Protein AF-A0A7X3FMC5-F1 (afdb_monomer_lite)

Structure (mmCIF, N/CA/C/O backbone):
data_AF-A0A7X3FMC5-F1
#
_entry.id   AF-A0A7X3FMC5-F1
#
loop_
_atom_site.group_PDB
_atom_site.id
_atom_site.type_symbol
_atom_site.label_atom_id
_atom_site.label_alt_id
_atom_site.label_comp_id
_atom_site.label_asym_id
_atom_site.label_entity_id
_atom_site.label_seq_id
_atom_site.pdbx_PDB_ins_code
_atom_site.Cartn_x
_atom_site.Cartn_y
_atom_site.Cartn_z
_atom_site.occupancy
_atom_site.B_iso_or_equiv
_atom_site.auth_seq_id
_atom_site.auth_comp_id
_atom_site.auth_asym_id
_atom_site.auth_atom_id
_atom_site.pdbx_PDB_model_num
ATOM 1 N N . MET A 1 1 ? 13.263 13.079 5.147 1.00 45.84 1 MET A N 1
ATOM 2 C CA . MET A 1 1 ? 13.803 11.711 4.959 1.00 45.84 1 MET A CA 1
ATOM 3 C C . MET A 1 1 ? 12.845 10.774 5.654 1.00 45.84 1 MET A C 1
ATOM 5 O O . MET A 1 1 ? 12.833 10.727 6.878 1.00 45.84 1 MET A O 1
ATOM 9 N N . SER A 1 2 ? 11.997 10.107 4.887 1.00 56.56 2 SER A N 1
ATOM 10 C CA . SER A 1 2 ? 11.056 9.125 5.409 1.00 56.56 2 SER A CA 1
ATOM 11 C C . SER A 1 2 ? 11.801 7.800 5.571 1.00 56.56 2 SER A C 1
ATOM 13 O O . SER A 1 2 ? 12.347 7.282 4.599 1.00 56.56 2 SER A O 1
ATOM 15 N N . GLY A 1 3 ? 11.921 7.318 6.808 1.00 66.62 3 GLY A N 1
ATOM 16 C CA . GLY A 1 3 ? 12.630 6.075 7.115 1.00 66.62 3 GLY A CA 1
ATOM 17 C C . GLY A 1 3 ? 11.895 4.830 6.598 1.00 66.62 3 GLY A C 1
ATOM 18 O O . GLY A 1 3 ? 10.702 4.916 6.277 1.00 66.62 3 GLY A O 1
ATOM 19 N N . PRO A 1 4 ? 12.593 3.684 6.509 1.00 82.94 4 PRO A N 1
ATOM 20 C CA . PRO A 1 4 ? 11.954 2.403 6.233 1.00 82.94 4 PRO A CA 1
ATOM 21 C C . PRO A 1 4 ? 10.953 2.069 7.345 1.00 82.94 4 PRO A C 1
ATOM 23 O O . PRO A 1 4 ? 11.158 2.412 8.509 1.00 82.94 4 PRO A O 1
ATOM 26 N N . ILE A 1 5 ? 9.860 1.412 6.976 1.00 87.62 5 ILE A N 1
ATOM 27 C CA . ILE A 1 5 ? 8.848 0.921 7.910 1.00 87.62 5 ILE A CA 1
ATOM 28 C C . ILE A 1 5 ? 9.188 -0.526 8.230 1.00 87.62 5 ILE A C 1
ATOM 30 O O . ILE A 1 5 ? 9.253 -1.363 7.332 1.00 87.62 5 ILE A O 1
ATOM 34 N N . GLU A 1 6 ? 9.385 -0.829 9.508 1.00 84.50 6 GLU A N 1
ATOM 35 C CA . GLU A 1 6 ? 9.930 -2.126 9.919 1.00 84.50 6 GLU A CA 1
ATOM 36 C C . GLU A 1 6 ? 8.864 -3.221 9.984 1.00 84.50 6 GLU A C 1
ATOM 38 O O . GLU A 1 6 ? 9.173 -4.410 9.899 1.00 84.50 6 GLU A O 1
ATOM 43 N N . THR A 1 7 ? 7.590 -2.848 10.153 1.00 87.50 7 THR A N 1
ATOM 44 C CA . THR A 1 7 ? 6.518 -3.828 10.347 1.00 87.50 7 THR A CA 1
ATOM 45 C C . THR A 1 7 ? 5.280 -3.551 9.505 1.00 87.50 7 THR A C 1
ATOM 47 O O . THR A 1 7 ? 4.823 -2.418 9.347 1.00 87.50 7 THR A O 1
ATOM 50 N N . LYS A 1 8 ? 4.631 -4.634 9.066 1.00 86.31 8 LYS A N 1
ATOM 51 C CA . LYS A 1 8 ? 3.313 -4.591 8.415 1.00 86.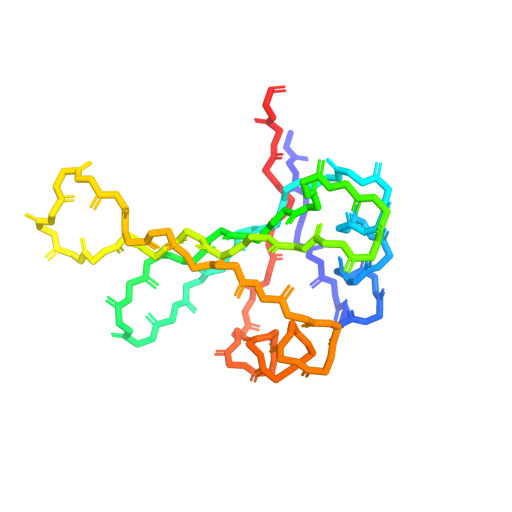31 8 LYS A CA 1
ATOM 52 C C . LYS A 1 8 ? 2.260 -3.881 9.274 1.00 86.31 8 LYS A C 1
ATOM 54 O O . LYS A 1 8 ? 1.394 -3.185 8.749 1.00 86.31 8 LYS A O 1
ATOM 59 N N . ILE A 1 9 ? 2.315 -4.063 10.596 1.00 89.12 9 ILE A N 1
ATOM 60 C CA . ILE A 1 9 ? 1.387 -3.421 11.541 1.00 89.12 9 ILE A CA 1
ATOM 61 C C . ILE A 1 9 ? 1.561 -1.903 11.496 1.00 89.12 9 ILE A C 1
ATOM 63 O O . ILE A 1 9 ? 0.569 -1.176 11.420 1.00 89.12 9 ILE A O 1
ATOM 67 N N . GLU A 1 10 ? 2.803 -1.428 11.496 1.00 90.88 10 GLU A N 1
ATOM 68 C CA . GLU A 1 10 ? 3.118 -0.010 11.370 1.00 90.88 10 GLU A CA 1
ATOM 69 C C . GLU A 1 10 ? 2.688 0.547 10.010 1.00 90.88 10 GLU A C 1
ATOM 71 O O . GLU A 1 10 ? 1.995 1.563 9.973 1.00 90.88 10 GLU A O 1
ATOM 76 N N . ALA A 1 11 ? 2.962 -0.161 8.909 1.00 91.00 11 ALA A N 1
ATOM 77 C CA . ALA A 1 11 ? 2.487 0.232 7.580 1.00 91.00 11 ALA A CA 1
ATOM 78 C C . ALA A 1 11 ? 0.955 0.385 7.551 1.00 91.00 11 ALA A C 1
ATOM 80 O O . ALA A 1 11 ? 0.434 1.415 7.121 1.00 91.00 11 ALA A O 1
ATOM 81 N N . MET A 1 12 ? 0.211 -0.591 8.084 1.00 90.19 12 MET A N 1
ATOM 82 C CA . MET A 1 12 ? -1.253 -0.515 8.176 1.00 90.19 12 MET A CA 1
ATOM 83 C C . MET A 1 12 ? -1.733 0.642 9.056 1.00 90.19 12 MET A C 1
ATOM 85 O O . MET A 1 12 ? -2.735 1.285 8.731 1.00 90.19 12 MET A O 1
ATOM 89 N N . LYS A 1 13 ? -1.050 0.905 10.174 1.00 91.44 13 LYS A N 1
ATOM 90 C CA . LYS A 1 13 ? -1.367 2.023 11.067 1.00 91.44 13 LYS A 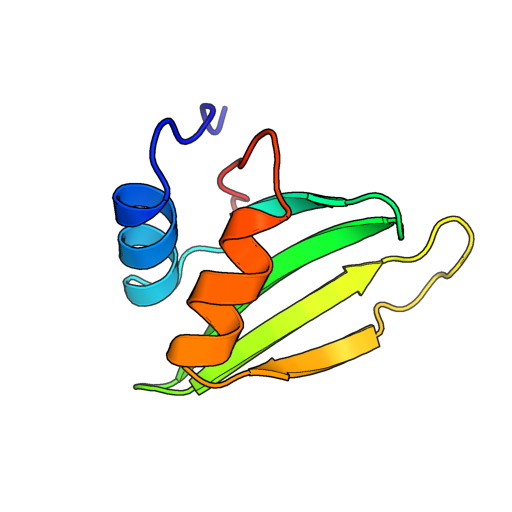CA 1
ATOM 91 C C . LYS A 1 13 ? -1.199 3.355 10.336 1.00 91.44 13 LYS A C 1
ATOM 93 O O . LYS A 1 13 ? -2.137 4.147 10.320 1.00 91.44 13 LYS A O 1
ATOM 98 N N . LEU A 1 14 ? -0.069 3.551 9.664 1.00 92.12 14 LEU A N 1
ATOM 99 C CA . LEU A 1 14 ? 0.232 4.760 8.899 1.00 92.12 14 LEU A CA 1
ATOM 100 C C . LEU A 1 14 ? -0.783 4.972 7.766 1.00 92.12 14 LEU A C 1
ATOM 102 O O . LEU A 1 14 ? -1.331 6.065 7.624 1.00 92.12 14 LEU A O 1
ATOM 106 N N . ILE A 1 15 ? -1.134 3.918 7.024 1.00 92.44 15 ILE A N 1
ATOM 107 C CA . ILE A 1 15 ? -2.182 3.987 5.992 1.00 92.44 15 ILE A CA 1
ATOM 108 C C . ILE A 1 15 ? -3.521 4.389 6.615 1.00 92.44 15 ILE A C 1
ATOM 110 O O . ILE A 1 15 ? -4.228 5.250 6.090 1.00 92.44 15 ILE A O 1
ATOM 114 N N . ASN A 1 16 ? -3.876 3.808 7.762 1.00 90.69 16 ASN A N 1
ATOM 115 C CA . ASN A 1 16 ? -5.088 4.182 8.485 1.00 90.69 16 ASN A CA 1
ATOM 116 C C . ASN A 1 16 ? -5.071 5.634 8.969 1.00 90.69 16 ASN A C 1
ATOM 118 O O . ASN A 1 16 ? -6.130 6.257 8.994 1.00 90.69 16 ASN A O 1
ATOM 122 N N . GLU A 1 17 ? -3.912 6.193 9.294 1.00 91.06 17 GLU A N 1
ATOM 123 C CA . GLU A 1 17 ? -3.733 7.611 9.634 1.00 91.06 17 GLU A CA 1
ATOM 124 C C . GLU A 1 17 ? -3.786 8.537 8.406 1.00 91.06 17 GLU A C 1
ATOM 126 O O . GLU A 1 17 ? -3.756 9.757 8.551 1.00 91.06 17 GLU A O 1
ATOM 131 N N . GLY A 1 18 ? -3.931 7.974 7.202 1.00 89.44 18 GLY A N 1
ATOM 132 C CA . GLY A 1 18 ? -3.998 8.720 5.947 1.00 89.44 18 GLY A CA 1
ATOM 133 C C . GLY A 1 18 ? -2.634 8.958 5.308 1.00 89.44 18 GLY A C 1
ATOM 134 O O . GLY A 1 18 ? -2.545 9.732 4.362 1.00 89.44 18 GLY A O 1
ATOM 135 N N . LYS A 1 19 ? -1.576 8.305 5.798 1.00 92.19 19 LYS A N 1
ATOM 136 C CA . LYS A 1 19 ? -0.257 8.350 5.166 1.00 92.19 19 LYS A CA 1
ATOM 137 C C . LYS A 1 19 ? -0.224 7.457 3.931 1.00 92.19 19 LYS A C 1
ATOM 139 O O . LYS A 1 19 ? -0.921 6.442 3.858 1.00 92.19 19 LYS A O 1
ATOM 144 N N . MET A 1 20 ? 0.618 7.834 2.977 1.00 92.25 20 MET A N 1
ATOM 145 C CA . MET A 1 20 ? 0.900 7.025 1.804 1.00 92.25 20 MET A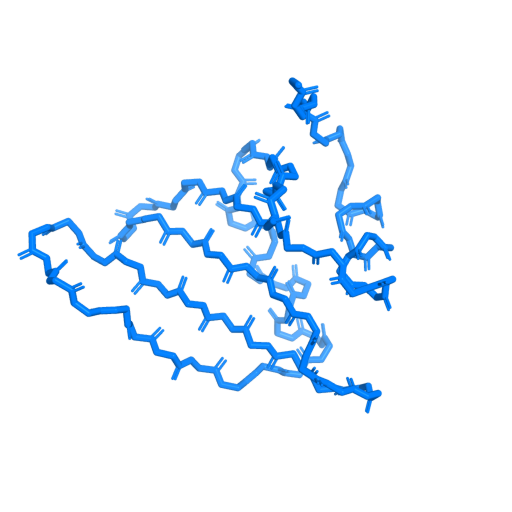 CA 1
ATOM 146 C C . MET A 1 20 ? 2.135 6.169 2.056 1.00 92.25 20 MET A C 1
ATOM 148 O O . MET A 1 20 ? 3.166 6.668 2.506 1.00 92.25 20 MET A O 1
ATOM 152 N N . ILE A 1 21 ? 2.022 4.881 1.755 1.00 92.75 21 ILE A N 1
ATOM 153 C CA . ILE A 1 21 ? 3.124 3.928 1.851 1.00 92.75 21 ILE A CA 1
ATOM 154 C C . ILE A 1 21 ? 3.469 3.437 0.458 1.00 92.75 21 ILE A C 1
ATOM 156 O O . ILE A 1 21 ? 2.579 3.078 -0.306 1.00 92.75 21 ILE A O 1
ATOM 160 N N . THR A 1 22 ? 4.753 3.404 0.143 1.00 92.75 22 THR A N 1
ATOM 161 C CA . THR A 1 22 ? 5.285 2.923 -1.126 1.00 92.75 22 THR A CA 1
ATOM 162 C C . THR A 1 22 ? 6.153 1.699 -0.883 1.00 92.75 22 THR A C 1
ATOM 164 O O . THR A 1 22 ? 6.916 1.670 0.078 1.00 92.75 22 THR A O 1
ATOM 167 N N . PHE A 1 23 ? 6.079 0.713 -1.767 1.00 91.44 23 PHE A N 1
ATOM 168 C CA . PHE A 1 23 ? 7.019 -0.403 -1.812 1.00 91.44 23 PHE A CA 1
ATOM 169 C C . PHE A 1 23 ? 7.223 -0.875 -3.250 1.00 91.44 23 PHE A C 1
ATOM 171 O O . PHE A 1 23 ? 6.425 -0.563 -4.139 1.00 91.44 23 PHE A O 1
ATOM 178 N N . GLN A 1 24 ? 8.299 -1.620 -3.484 1.00 89.38 24 GLN A N 1
ATOM 179 C CA . GLN A 1 24 ? 8.558 -2.242 -4.776 1.00 89.38 24 GLN A CA 1
ATOM 180 C C . GLN A 1 24 ? 7.981 -3.661 -4.796 1.00 89.38 24 GLN A C 1
ATOM 182 O O . GLN A 1 24 ? 8.187 -4.431 -3.862 1.00 89.38 24 GLN A O 1
ATOM 187 N N . SER A 1 25 ? 7.260 -3.999 -5.863 1.00 87.44 25 SER A N 1
ATOM 188 C CA . SER A 1 25 ? 6.776 -5.351 -6.154 1.00 87.44 25 SER A CA 1
ATOM 189 C C . SER A 1 25 ? 7.424 -5.882 -7.435 1.00 87.44 25 SER A C 1
ATOM 191 O O . SER A 1 25 ? 8.050 -5.125 -8.184 1.00 87.44 25 SER A O 1
ATOM 193 N N . ALA A 1 26 ? 7.216 -7.167 -7.730 1.00 84.69 26 ALA A N 1
ATOM 194 C CA . ALA A 1 26 ? 7.647 -7.769 -8.992 1.00 84.69 26 ALA A CA 1
ATOM 195 C C . ALA A 1 26 ? 7.020 -7.092 -10.229 1.00 84.69 26 ALA A C 1
ATOM 197 O O . ALA A 1 26 ? 7.634 -7.068 -11.292 1.00 84.69 26 ALA A O 1
ATOM 198 N N . GLU A 1 27 ? 5.816 -6.526 -10.095 1.00 84.00 27 GLU A N 1
ATOM 199 C CA . GLU A 1 27 ? 5.078 -5.889 -11.196 1.00 84.00 27 GLU A CA 1
ATOM 200 C C . GLU A 1 27 ? 5.416 -4.400 -11.375 1.00 84.00 27 GLU A C 1
ATOM 202 O O . GLU A 1 27 ? 5.086 -3.810 -12.408 1.00 84.00 27 GLU A O 1
ATOM 207 N N . GLY A 1 28 ? 6.058 -3.780 -10.379 1.00 89.25 28 GLY A N 1
ATOM 208 C CA . GLY A 1 28 ? 6.351 -2.349 -10.371 1.00 89.25 28 GLY A CA 1
ATOM 209 C C . GLY A 1 28 ? 6.258 -1.707 -8.989 1.00 89.25 28 GLY A C 1
ATOM 210 O O . GLY A 1 28 ? 6.196 -2.385 -7.958 1.00 89.25 28 GLY A O 1
ATOM 211 N N . LYS A 1 29 ? 6.252 -0.372 -8.971 1.00 91.31 29 LYS A N 1
ATOM 212 C CA . LYS A 1 29 ? 6.147 0.418 -7.739 1.00 91.31 29 LYS A CA 1
ATOM 213 C C . LYS A 1 29 ? 4.690 0.455 -7.290 1.00 91.31 29 LYS A C 1
ATOM 215 O O . LYS A 1 29 ? 3.822 0.895 -8.041 1.00 91.31 29 LYS A O 1
ATOM 220 N N . VAL A 1 30 ? 4.421 0.045 -6.058 1.00 92.69 30 VAL A N 1
ATOM 221 C CA . VAL A 1 30 ? 3.082 0.075 -5.464 1.00 92.69 30 VAL A CA 1
ATOM 222 C C . VAL A 1 30 ? 3.011 1.200 -4.448 1.00 92.69 30 VAL A C 1
ATOM 224 O O . VAL A 1 30 ? 3.878 1.318 -3.586 1.00 92.69 30 VAL A O 1
ATOM 227 N N . GLN A 1 31 ? 1.953 2.002 -4.517 1.00 93.81 31 GLN A N 1
ATOM 228 C CA . GLN A 1 31 ? 1.602 2.966 -3.482 1.00 93.81 31 GLN A CA 1
ATOM 229 C C . GLN A 1 31 ? 0.244 2.617 -2.882 1.00 93.81 31 GLN A C 1
ATOM 231 O O . GLN A 1 31 ? -0.711 2.306 -3.592 1.00 93.81 31 GLN A O 1
ATOM 236 N N . LEU A 1 32 ? 0.156 2.667 -1.561 1.00 93.88 32 LEU A N 1
ATOM 237 C CA . LEU A 1 32 ? -1.041 2.384 -0.789 1.00 93.88 32 LEU A CA 1
ATOM 238 C C . LEU A 1 32 ? -1.430 3.611 0.015 1.00 93.88 32 LEU A C 1
ATOM 240 O O . LEU A 1 32 ? -0.603 4.203 0.710 1.00 93.88 32 LEU A O 1
ATOM 244 N N . ARG A 1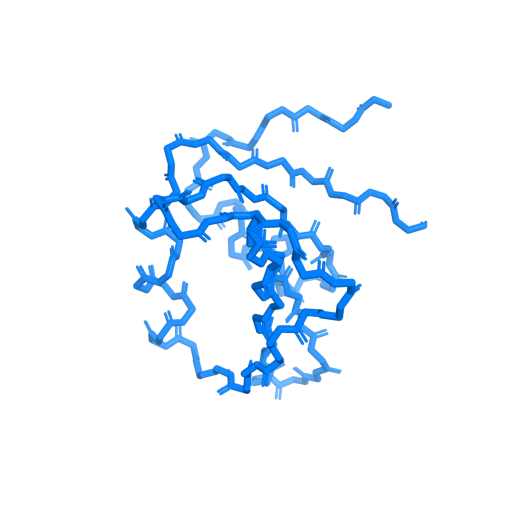 33 ? -2.713 3.963 -0.037 1.00 93.62 33 ARG A N 1
ATOM 245 C CA . ARG A 1 33 ? -3.269 5.058 0.761 1.00 93.62 33 ARG A CA 1
ATOM 246 C C . ARG A 1 33 ? -4.692 4.765 1.202 1.00 93.62 33 ARG A C 1
ATOM 248 O O . ARG A 1 33 ? -5.418 3.982 0.584 1.00 93.62 33 ARG A O 1
ATOM 255 N N . ARG A 1 34 ? -5.130 5.451 2.252 1.00 94.19 34 ARG A N 1
ATOM 256 C CA . ARG A 1 34 ? -6.535 5.469 2.660 1.00 94.19 34 ARG A CA 1
ATOM 257 C C . ARG A 1 34 ? -7.258 6.612 1.954 1.00 94.19 34 ARG A C 1
ATOM 259 O O . ARG A 1 34 ? -6.936 7.773 2.169 1.00 94.19 34 ARG A O 1
ATOM 266 N N . LYS A 1 35 ? -8.281 6.284 1.162 1.00 90.75 35 LYS A N 1
ATOM 267 C CA . LYS A 1 35 ? -9.148 7.281 0.514 1.00 90.75 35 LYS A CA 1
ATOM 268 C C . LYS A 1 35 ? -10.201 7.823 1.477 1.00 90.75 35 LYS A C 1
ATOM 270 O O . LYS A 1 35 ? -10.495 9.012 1.490 1.00 90.75 35 LYS A O 1
ATOM 275 N N . SER A 1 36 ? -10.807 6.940 2.270 1.00 89.81 36 SER A N 1
ATOM 276 C CA . SER A 1 36 ? -11.803 7.307 3.282 1.00 89.81 36 SER A CA 1
ATOM 277 C C . SER A 1 36 ? -11.898 6.232 4.372 1.00 89.81 36 SER A C 1
ATOM 279 O O . SER A 1 36 ? -11.123 5.276 4.400 1.00 89.81 36 SER A O 1
ATOM 281 N N . LYS A 1 37 ? -12.781 6.389 5.366 1.00 86.25 37 LYS A N 1
ATOM 282 C CA . LYS A 1 37 ? -12.921 5.407 6.459 1.00 86.25 37 LYS A CA 1
ATOM 283 C C . LYS A 1 37 ? -13.307 4.025 5.924 1.00 86.25 37 LYS A C 1
ATOM 285 O O . LYS A 1 37 ? -14.384 3.861 5.370 1.00 86.25 37 LYS A O 1
ATOM 290 N N . GLY A 1 38 ? -12.410 3.052 6.109 1.00 84.44 38 GLY A N 1
ATOM 291 C CA . GLY A 1 38 ? -12.583 1.677 5.632 1.00 84.44 38 GLY A CA 1
ATOM 292 C C . GLY A 1 38 ? -12.418 1.494 4.119 1.00 84.44 38 GLY A C 1
ATOM 293 O O . GLY A 1 38 ? -12.735 0.419 3.615 1.00 84.44 38 GLY A O 1
ATOM 294 N N . VAL A 1 39 ? -11.946 2.515 3.393 1.00 89.62 39 VAL A N 1
ATOM 295 C CA . VAL A 1 39 ? -11.713 2.457 1.945 1.00 89.62 39 VAL A CA 1
ATOM 296 C C . VAL A 1 39 ? -10.271 2.826 1.639 1.00 89.62 39 VAL A C 1
ATOM 298 O O . VAL A 1 39 ? -9.818 3.928 1.961 1.00 89.62 39 VAL A O 1
ATOM 301 N N . TYR A 1 40 ? -9.585 1.924 0.949 1.00 94.12 40 TYR A N 1
ATOM 302 C CA . TYR A 1 40 ? -8.185 2.062 0.586 1.00 94.12 40 TYR A CA 1
ATOM 303 C C . TYR A 1 40 ? -8.030 2.020 -0.930 1.00 94.12 40 TYR A C 1
ATOM 305 O O . TYR A 1 40 ? -8.893 1.505 -1.650 1.00 94.12 40 TYR A O 1
ATOM 313 N N . GLU A 1 41 ? -6.930 2.577 -1.408 1.00 94.88 41 GLU A N 1
ATOM 314 C CA . GLU A 1 41 ? -6.530 2.536 -2.807 1.00 94.88 41 GLU A CA 1
ATOM 315 C C . GLU A 1 41 ? -5.111 1.996 -2.914 1.00 94.88 41 GLU A C 1
ATOM 317 O O . GLU A 1 41 ? -4.242 2.335 -2.106 1.00 94.88 41 GLU A O 1
ATOM 322 N N . SER A 1 42 ? -4.908 1.171 -3.933 1.00 94.00 42 SER A N 1
ATOM 323 C CA . SER A 1 42 ? -3.603 0.769 -4.428 1.00 94.00 42 SER A CA 1
ATOM 324 C C . SER A 1 42 ? -3.382 1.420 -5.784 1.00 94.00 42 SER A C 1
ATOM 326 O O . SER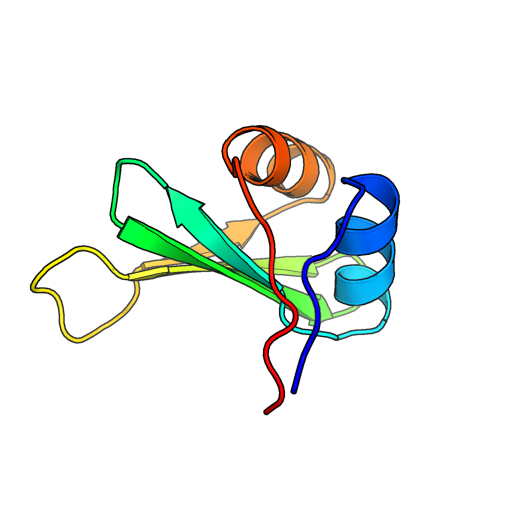 A 1 42 ? -4.267 1.379 -6.639 1.00 94.00 42 SER A O 1
ATOM 328 N N . LEU A 1 43 ? -2.226 2.051 -5.947 1.00 94.06 43 LEU A N 1
ATOM 329 C CA . LEU A 1 43 ? -1.744 2.619 -7.193 1.00 94.06 43 LEU A CA 1
ATOM 330 C C . LEU A 1 43 ? -0.526 1.797 -7.606 1.00 94.06 43 LEU A C 1
ATOM 332 O O . LEU A 1 43 ? 0.493 1.825 -6.915 1.00 94.06 43 LEU A O 1
ATOM 336 N N . LEU A 1 44 ? -0.645 1.043 -8.693 1.00 93.31 44 LEU A N 1
ATOM 337 C CA . LEU A 1 44 ? 0.450 0.252 -9.248 1.00 93.31 44 LEU A CA 1
ATOM 338 C C . LEU A 1 44 ? 1.023 0.974 -10.464 1.00 93.31 44 LEU A C 1
ATOM 340 O O . LEU A 1 44 ? 0.329 1.159 -11.458 1.00 93.31 44 LEU A O 1
ATOM 344 N N . PHE A 1 45 ? 2.285 1.375 -10.369 1.00 92.94 45 PHE A N 1
ATOM 345 C CA . PHE A 1 45 ? 3.048 1.974 -11.455 1.00 92.94 45 PHE A CA 1
ATOM 346 C C . PHE A 1 45 ? 3.876 0.874 -12.114 1.00 92.94 45 PHE A C 1
ATOM 348 O O . PHE A 1 45 ? 4.921 0.470 -11.584 1.00 92.94 45 PHE A O 1
ATOM 355 N N . HIS A 1 46 ? 3.389 0.367 -13.246 1.00 90.19 46 HIS A N 1
ATOM 356 C CA . HIS A 1 46 ? 4.132 -0.585 -14.060 1.00 90.19 46 HIS A CA 1
ATOM 357 C C . HIS A 1 46 ? 5.354 0.088 -14.689 1.00 90.19 46 HIS A C 1
ATOM 359 O O . HIS A 1 46 ? 5.344 1.273 -15.025 1.00 90.19 46 HIS A O 1
ATOM 365 N N . SER A 1 47 ? 6.434 -0.675 -14.839 1.00 80.81 47 SER A N 1
ATOM 366 C CA . SER A 1 47 ? 7.653 -0.159 -15.459 1.00 80.81 47 SER A CA 1
ATOM 367 C C . SER A 1 47 ? 7.387 0.210 -16.921 1.00 80.81 47 SER A C 1
ATOM 369 O O . SER A 1 47 ? 7.075 -0.661 -17.730 1.00 80.81 47 SER A O 1
ATOM 371 N N . GLY A 1 48 ? 7.521 1.495 -17.252 1.00 76.81 48 GLY A N 1
ATOM 372 C CA . GLY A 1 48 ? 7.293 2.014 -18.603 1.00 76.81 48 GLY A CA 1
ATOM 373 C C . GLY A 1 48 ? 5.880 2.535 -18.874 1.00 76.81 48 GLY A C 1
ATOM 374 O O . GLY A 1 48 ? 5.634 2.988 -19.988 1.00 76.81 48 GLY A O 1
ATOM 375 N N . GLU A 1 49 ? 4.979 2.521 -17.887 1.00 83.25 49 GLU A N 1
ATOM 376 C CA . GLU A 1 49 ? 3.670 3.176 -17.985 1.00 83.25 49 GLU A CA 1
ATOM 377 C C . GLU A 1 49 ? 3.687 4.548 -17.295 1.00 83.25 49 GLU A C 1
ATOM 379 O O . GLU A 1 49 ? 4.287 4.718 -16.232 1.00 83.25 49 GLU A O 1
ATOM 384 N N . GLU A 1 50 ? 3.037 5.540 -17.911 1.00 81.00 50 GLU A N 1
ATOM 385 C CA . GLU A 1 50 ? 2.953 6.904 -17.364 1.00 81.00 50 GLU A CA 1
ATOM 386 C C . GLU A 1 50 ? 1.885 7.033 -16.269 1.00 81.00 50 GLU A C 1
ATOM 388 O O . GLU A 1 50 ? 2.054 7.807 -15.325 1.00 81.00 50 GLU A O 1
ATOM 393 N N . GLU A 1 51 ? 0.798 6.264 -16.366 1.00 90.69 51 GLU A N 1
ATOM 394 C CA . GLU A 1 51 ? -0.323 6.323 -15.430 1.00 90.69 51 GLU A CA 1
ATOM 395 C C . GLU A 1 51 ? -0.386 5.067 -14.551 1.00 90.69 51 GLU A C 1
ATOM 397 O O . GLU A 1 51 ? -0.217 3.955 -15.050 1.00 90.69 51 GLU A O 1
ATOM 402 N N . PRO A 1 52 ? -0.660 5.202 -13.240 1.00 93.19 52 PRO A N 1
ATOM 403 C CA . PRO A 1 52 ? -0.821 4.044 -12.381 1.00 93.19 52 PRO A CA 1
ATOM 404 C C . PRO A 1 52 ? -2.175 3.368 -12.585 1.00 93.19 52 PRO A C 1
ATOM 406 O O . PRO A 1 52 ? -3.220 4.016 -12.689 1.00 93.19 52 PRO A O 1
ATOM 409 N N . VAL A 1 53 ? -2.189 2.045 -12.462 1.00 93.00 53 VAL A N 1
ATOM 410 C CA . VAL A 1 53 ? -3.430 1.286 -12.320 1.00 93.00 53 VAL A CA 1
ATOM 411 C C . VAL A 1 53 ? -3.970 1.488 -10.905 1.00 93.00 53 VAL A C 1
ATOM 413 O O . VAL A 1 53 ? -3.378 1.036 -9.922 1.00 93.00 53 VAL A O 1
ATOM 416 N N . ILE A 1 54 ? -5.118 2.161 -10.794 1.00 93.81 54 ILE A N 1
ATOM 417 C CA . ILE A 1 54 ? -5.770 2.444 -9.511 1.00 93.81 54 ILE A CA 1
ATOM 418 C C . ILE A 1 54 ? -6.799 1.356 -9.198 1.00 93.81 54 ILE A C 1
ATOM 420 O O . ILE A 1 54 ? -7.783 1.177 -9.918 1.00 93.81 54 ILE A O 1
ATOM 424 N N . LYS A 1 55 ? -6.618 0.661 -8.073 1.00 93.19 55 LYS A N 1
ATOM 425 C CA . LYS A 1 55 ? -7.567 -0.335 -7.558 1.00 93.19 55 LYS A CA 1
ATOM 426 C C . LYS A 1 55 ? -8.085 0.073 -6.187 1.00 93.19 55 LYS A C 1
ATOM 428 O O . LYS A 1 55 ? -7.320 0.397 -5.281 1.00 93.19 55 LYS A O 1
ATOM 433 N N . LYS A 1 56 ? -9.407 0.013 -6.012 1.00 93.38 56 LYS A N 1
ATOM 434 C CA . LYS A 1 56 ? -10.043 0.137 -4.697 1.00 93.38 56 LYS A CA 1
ATOM 435 C C . LYS A 1 56 ? -9.876 -1.182 -3.957 1.00 93.38 56 LYS A C 1
ATOM 437 O O . LYS A 1 56 ? -10.313 -2.211 -4.465 1.00 93.38 56 LYS A O 1
ATOM 442 N N . VAL A 1 57 ? -9.296 -1.131 -2.765 1.00 91.44 57 VAL A N 1
ATOM 443 C CA . VAL A 1 57 ? -8.986 -2.327 -1.976 1.00 91.44 57 VAL A CA 1
ATOM 444 C C . VAL A 1 57 ? -9.683 -2.285 -0.622 1.00 91.44 57 VAL A C 1
ATOM 446 O O . VAL A 1 57 ? -9.857 -1.225 -0.003 1.00 91.44 57 VAL A O 1
ATOM 449 N N . LYS A 1 58 ? -10.143 -3.452 -0.175 1.00 88.81 58 LYS A N 1
ATOM 450 C CA . LYS A 1 58 ? -10.703 -3.654 1.167 1.00 88.81 58 LYS A CA 1
ATOM 451 C C . LYS A 1 58 ? -9.585 -3.967 2.159 1.00 88.81 58 LYS A C 1
ATOM 453 O O . LYS A 1 58 ? -8.478 -4.320 1.778 1.00 88.81 58 LYS A O 1
ATOM 458 N N . PHE A 1 59 ? -9.888 -3.888 3.453 1.00 86.12 59 PHE A N 1
ATOM 459 C CA . PHE A 1 59 ? -8.900 -4.141 4.506 1.00 86.12 59 PHE A CA 1
ATOM 460 C C . PHE A 1 59 ? -8.188 -5.514 4.406 1.00 86.12 59 PHE A C 1
ATOM 462 O O . PHE A 1 59 ? -6.966 -5.537 4.530 1.00 86.12 59 PHE A O 1
ATOM 469 N N . PRO A 1 60 ? -8.872 -6.647 4.123 1.00 87.75 60 PRO A N 1
ATOM 470 C CA . PRO A 1 60 ? -8.183 -7.933 3.962 1.00 87.75 60 PRO A CA 1
ATOM 471 C C . PRO A 1 60 ? -7.239 -7.962 2.751 1.00 87.75 60 PRO A C 1
ATOM 473 O O . PRO A 1 60 ? -6.146 -8.511 2.827 1.00 87.75 60 PRO A O 1
ATOM 476 N N . GLU A 1 61 ? -7.638 -7.326 1.649 1.00 89.81 61 GLU A N 1
ATOM 477 C CA . GLU A 1 61 ? -6.828 -7.226 0.429 1.00 89.81 61 GLU A CA 1
ATOM 478 C C . GLU A 1 61 ? -5.611 -6.327 0.654 1.00 89.81 61 GLU A C 1
ATOM 480 O O . GLU A 1 61 ? -4.517 -6.657 0.217 1.00 89.81 61 GLU A O 1
ATOM 485 N N . LEU A 1 62 ? -5.772 -5.231 1.403 1.00 89.38 62 LEU A N 1
ATOM 486 C CA . LEU A 1 62 ? -4.667 -4.362 1.805 1.00 89.38 62 LEU A CA 1
ATOM 487 C C . LEU A 1 62 ? -3.590 -5.143 2.566 1.00 89.38 62 LEU A C 1
ATOM 489 O O . LEU A 1 62 ? -2.402 -4.996 2.292 1.00 89.38 62 LEU A O 1
ATOM 493 N N . ALA A 1 63 ? -4.010 -5.989 3.509 1.00 88.38 63 ALA A N 1
ATOM 494 C CA . ALA A 1 63 ? -3.098 -6.830 4.268 1.00 88.38 63 ALA A CA 1
ATOM 495 C C . ALA A 1 63 ? -2.366 -7.838 3.366 1.00 88.38 63 ALA A C 1
ATOM 497 O O . ALA A 1 63 ? -1.177 -8.057 3.576 1.00 88.38 63 ALA A O 1
ATOM 498 N N . ALA A 1 64 ? -3.044 -8.421 2.377 1.00 90.06 64 ALA A N 1
ATOM 499 C CA . ALA A 1 64 ? -2.418 -9.322 1.409 1.00 90.06 64 ALA A CA 1
ATOM 500 C C . ALA A 1 64 ? -1.427 -8.593 0.483 1.00 90.06 64 ALA A C 1
ATOM 502 O O . ALA A 1 64 ? -0.360 -9.120 0.195 1.00 90.06 64 ALA A O 1
ATOM 503 N N . ILE A 1 65 ? -1.739 -7.367 0.053 1.00 89.94 65 I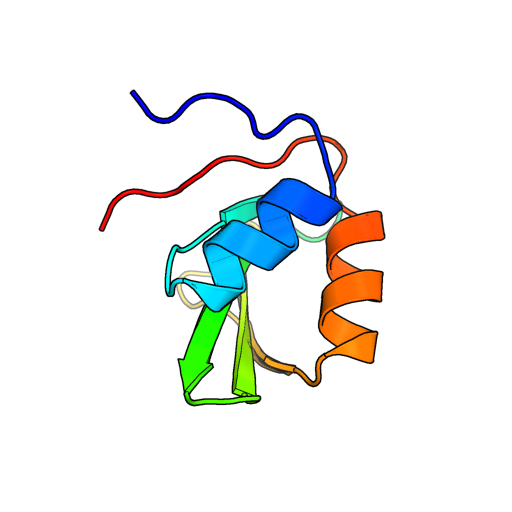LE A N 1
ATOM 504 C CA . ILE A 1 65 ? -0.838 -6.558 -0.782 1.00 89.94 65 ILE A CA 1
ATOM 505 C C . ILE A 1 65 ? 0.433 -6.198 -0.011 1.00 89.94 65 ILE A C 1
ATOM 507 O O . ILE A 1 65 ? 1.528 -6.286 -0.554 1.00 89.94 65 ILE A O 1
ATOM 511 N N . LEU A 1 66 ? 0.304 -5.834 1.267 1.00 87.62 66 LEU A N 1
ATOM 512 C CA . LEU A 1 66 ? 1.467 -5.531 2.096 1.00 87.62 66 LEU A CA 1
ATOM 513 C C . LEU A 1 66 ? 2.398 -6.738 2.252 1.00 87.62 66 LEU A C 1
ATOM 515 O O . LEU A 1 66 ? 3.598 -6.529 2.277 1.00 87.62 66 LEU A O 1
ATOM 519 N N . GLU A 1 67 ? 1.891 -7.975 2.290 1.00 86.62 67 GLU A N 1
ATOM 520 C CA . GLU A 1 67 ? 2.735 -9.187 2.361 1.00 86.62 67 GLU A CA 1
ATOM 521 C C . GLU A 1 67 ? 3.624 -9.402 1.134 1.00 86.62 67 GLU A C 1
ATOM 523 O O . GLU A 1 67 ? 4.584 -10.161 1.213 1.00 86.62 67 GLU A O 1
ATOM 528 N N . GLN A 1 68 ? 3.324 -8.743 0.016 1.00 83.06 68 GLN A N 1
ATOM 529 C CA . GLN A 1 68 ? 4.131 -8.820 -1.202 1.00 83.06 68 GLN A CA 1
ATOM 530 C C . GLN A 1 68 ? 5.320 -7.853 -1.182 1.00 83.06 68 GLN A C 1
ATOM 532 O O . GLN A 1 68 ? 6.215 -7.984 -2.012 1.00 83.06 68 GLN A O 1
ATOM 537 N N . GLY A 1 69 ? 5.306 -6.852 -0.297 1.00 80.38 69 GLY A N 1
ATOM 538 C CA . GLY A 1 69 ? 6.385 -5.877 -0.196 1.00 80.38 69 GLY A CA 1
ATOM 539 C C . GLY A 1 69 ? 7.516 -6.392 0.682 1.00 80.38 69 GLY A C 1
ATOM 540 O O . GLY A 1 69 ? 7.278 -6.784 1.820 1.00 80.38 69 GLY A O 1
ATOM 541 N N . GLU A 1 70 ? 8.740 -6.361 0.159 1.00 79.06 70 GLU A N 1
ATOM 542 C CA . GLU A 1 70 ? 9.945 -6.698 0.928 1.00 79.06 70 GLU A CA 1
ATOM 543 C C . GLU A 1 70 ? 10.399 -5.527 1.811 1.00 79.06 70 GLU A C 1
ATOM 545 O O . GLU A 1 70 ? 10.822 -5.731 2.945 1.00 79.06 70 GLU A O 1
ATOM 550 N N . GLU A 1 71 ? 10.248 -4.293 1.320 1.00 86.44 71 GLU A N 1
ATOM 551 C CA . GLU A 1 71 ? 10.578 -3.065 2.045 1.00 86.44 71 GLU A CA 1
ATOM 552 C C . GLU A 1 71 ? 9.512 -1.994 1.794 1.00 86.44 71 GLU A C 1
ATOM 554 O O . GLU A 1 71 ? 9.156 -1.711 0.645 1.00 86.44 71 GLU A O 1
ATOM 559 N N . TRP A 1 72 ? 9.016 -1.368 2.864 1.00 90.50 72 TRP A N 1
ATOM 560 C CA . TRP A 1 72 ? 8.014 -0.304 2.783 1.00 90.50 72 TRP A CA 1
ATOM 561 C C . TRP A 1 72 ? 8.593 1.038 3.224 1.00 90.50 72 TRP A C 1
ATOM 563 O O . TRP A 1 72 ? 9.336 1.129 4.200 1.00 90.50 72 TRP A O 1
ATOM 573 N N . PHE A 1 73 ? 8.173 2.104 2.552 1.00 90.69 73 PHE A N 1
ATOM 574 C CA . PHE A 1 73 ? 8.627 3.466 2.802 1.00 90.69 73 PHE A CA 1
ATOM 575 C C . PHE A 1 73 ? 7.435 4.401 2.930 1.00 90.69 73 PHE A C 1
ATOM 577 O O . PHE A 1 73 ? 6.483 4.334 2.146 1.00 90.69 73 PHE A O 1
ATOM 584 N N . LEU A 1 74 ? 7.492 5.319 3.889 1.00 89.81 74 LEU A N 1
ATOM 585 C CA . LEU A 1 74 ? 6.513 6.394 3.954 1.00 89.81 74 LEU A CA 1
ATOM 586 C C . LEU A 1 74 ? 6.795 7.397 2.829 1.00 89.81 74 LEU A C 1
ATOM 588 O O . LEU A 1 74 ? 7.937 7.762 2.576 1.00 89.81 74 LEU A O 1
ATOM 592 N N . THR A 1 75 ? 5.755 7.806 2.114 1.00 82.44 75 THR A N 1
ATOM 593 C CA . THR A 1 75 ? 5.847 8.833 1.073 1.00 82.44 75 THR A CA 1
ATOM 594 C C . THR A 1 75 ? 5.243 10.112 1.631 1.00 82.44 75 THR A C 1
ATOM 596 O O . THR A 1 75 ? 4.076 10.121 2.024 1.00 82.44 75 THR A O 1
ATOM 599 N N . GLU A 1 76 ? 6.056 11.161 1.733 1.00 66.19 76 GLU A N 1
ATOM 600 C CA . GLU A 1 76 ? 5.584 12.508 2.060 1.00 66.19 76 GLU A CA 1
ATOM 601 C C . GLU A 1 76 ? 4.968 13.116 0.787 1.00 66.19 76 GLU A C 1
ATOM 603 O O . GLU A 1 76 ? 5.652 13.221 -0.231 1.00 66.19 76 GLU A O 1
ATOM 608 N N . GLU A 1 77 ? 3.666 13.430 0.834 1.00 54.66 77 GLU A N 1
ATOM 609 C CA . GLU A 1 77 ? 3.027 14.392 -0.084 1.00 54.66 77 GLU A CA 1
ATOM 610 C C . GLU A 1 77 ? 3.341 15.824 0.360 1.00 54.66 77 GLU A C 1
ATOM 612 O O . GLU A 1 77 ? 3.348 16.068 1.593 1.00 54.66 77 GLU A O 1
#

Radius of gyration: 11.45 Å; chains: 1; bounding box: 27×24×30 Å

Sequence (77 aa):
MSGPIETKIEAMKLINEGKMITFQSAEGKVQLRRKSKGVYESLLFHSGEEEPVIKKVKFPELAAILEQGEEWFLTEE

Foldseek 3Di:
DWDWDPDPVSVVVCQQVFWKKWAAAPQAIWIKHAPDVQWIWIFGDGVPDPGTDIDIDGPVVSSVVSVRGPIMTTDDD

Organism: NCBI:txid2078573

Secondary structure (DSSP, 8-state):
-PPEE--HHHHHHHHHTT-EEEEEETTEEEEEEEEETTEEEEEEEETT-SS-EEEEE-HHHHHHHHTT-SSEEEE--

pLDDT: mean 87.2, std 8.88, range [45.84, 94.88]